Protein AF-A0A950RKM8-F1 (afdb_monomer_lite)

Secondary structure (DSSP, 8-state):
---GGGHHHHHHHHHHHHHHHHHHTTSS--SS--TTSHHHHHHHHHHHHHHHHHHHHHHHH----TT--S------HHHHHHHHHHHHHHHHHHHHHTT--HHHHHHHHHHHHHHHHHHHHTT-

Sequence (124 aa):
MADKADMLEKIFTLQRTFMDMLVEHDKFPEYPVDLTTKPGQRFFKETAFNMVEELMEASFTLKNRMHKLSEDSAVDWEHFREELADTFAYFVELMIIAGISANDIYNEYVRKNFIVRERVKNGY

pLDDT: mean 94.34, std 10.59, range [40.47, 98.69]

Structure (mmCIF, N/CA/C/O backbone):
data_AF-A0A950RKM8-F1
#
_entry.id   AF-A0A950RKM8-F1
#
loop_
_atom_site.group_PDB
_atom_site.id
_atom_site.type_symbol
_atom_site.label_atom_id
_atom_site.label_alt_id
_atom_site.label_comp_id
_atom_site.label_asym_id
_atom_site.label_entity_id
_atom_site.label_seq_id
_atom_site.pdbx_PDB_ins_code
_atom_site.Cartn_x
_atom_site.Cartn_y
_atom_site.Cartn_z
_atom_site.occupancy
_atom_site.B_iso_or_equiv
_atom_site.auth_seq_id
_atom_site.auth_comp_id
_atom_site.auth_asym_id
_atom_site.auth_atom_id
_atom_site.pdbx_PDB_model_num
ATOM 1 N N . MET A 1 1 ? 3.615 -28.148 4.593 1.00 40.47 1 MET A N 1
ATOM 2 C CA . MET A 1 1 ? 3.105 -27.140 3.640 1.00 40.47 1 MET A CA 1
ATOM 3 C C . MET A 1 1 ? 2.507 -26.038 4.487 1.00 40.47 1 MET A C 1
ATOM 5 O O . MET A 1 1 ? 1.644 -26.360 5.290 1.00 40.47 1 MET A O 1
ATOM 9 N N . ALA A 1 2 ? 3.039 -24.816 4.430 1.00 43.00 2 ALA A N 1
ATOM 10 C CA . ALA A 1 2 ? 2.469 -23.706 5.190 1.00 43.00 2 ALA A CA 1
ATOM 11 C C . ALA A 1 2 ? 1.041 -23.450 4.690 1.00 43.00 2 ALA A C 1
ATOM 13 O O . AL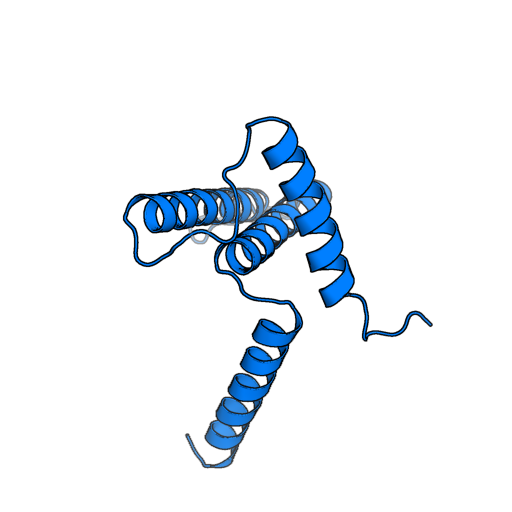A A 1 2 ? 0.817 -23.413 3.476 1.00 43.00 2 ALA A O 1
ATOM 14 N N . ASP A 1 3 ? 0.092 -23.357 5.616 1.00 49.75 3 ASP A N 1
ATOM 15 C CA . ASP A 1 3 ? -1.293 -23.033 5.307 1.00 49.75 3 ASP A CA 1
ATOM 16 C C . ASP A 1 3 ? -1.342 -21.646 4.648 1.00 49.75 3 ASP A C 1
ATOM 18 O O . ASP A 1 3 ? -0.798 -20.669 5.163 1.00 49.75 3 ASP A O 1
ATOM 22 N N . LYS A 1 4 ? -1.940 -21.562 3.457 1.00 52.00 4 LYS A N 1
ATOM 23 C CA . LYS A 1 4 ? -2.045 -20.309 2.694 1.00 52.00 4 LYS A CA 1
ATOM 24 C C . LYS A 1 4 ? -2.970 -19.300 3.379 1.00 52.00 4 LYS A C 1
ATOM 26 O O . LYS A 1 4 ? -2.918 -18.125 3.024 1.00 52.00 4 LYS A O 1
ATOM 31 N N . ALA A 1 5 ? -3.767 -19.748 4.352 1.00 54.66 5 ALA A N 1
ATOM 32 C CA . ALA A 1 5 ? -4.629 -18.908 5.173 1.00 54.66 5 ALA A CA 1
ATOM 33 C C . ALA A 1 5 ? -3.875 -17.865 6.030 1.00 54.66 5 ALA A C 1
ATOM 35 O O . ALA A 1 5 ? -4.525 -17.005 6.608 1.00 54.66 5 ALA A O 1
ATOM 36 N N . ASP A 1 6 ? -2.537 -17.876 6.073 1.00 77.12 6 ASP A N 1
ATOM 37 C CA . ASP A 1 6 ? -1.767 -17.025 6.995 1.00 77.12 6 ASP A CA 1
ATOM 38 C C . ASP A 1 6 ? -0.835 -15.998 6.316 1.00 77.12 6 ASP A C 1
ATOM 40 O O . ASP A 1 6 ? -0.320 -15.105 6.970 1.00 77.12 6 ASP A O 1
ATOM 44 N N . MET A 1 7 ? -0.588 -16.038 4.999 1.00 91.56 7 MET A N 1
ATOM 45 C CA . MET A 1 7 ? 0.412 -15.113 4.418 1.00 91.56 7 MET A CA 1
ATOM 46 C C . MET A 1 7 ? -0.027 -13.643 4.457 1.00 91.56 7 MET A C 1
ATOM 48 O O . MET A 1 7 ? 0.768 -12.785 4.832 1.00 91.56 7 MET A O 1
ATOM 52 N N . LEU A 1 8 ? -1.280 -13.348 4.091 1.00 93.94 8 LEU A N 1
ATOM 53 C CA . LEU A 1 8 ? -1.801 -11.977 4.112 1.00 93.94 8 LEU A CA 1
ATOM 54 C C . LEU A 1 8 ? -1.934 -11.454 5.546 1.00 93.94 8 LEU A C 1
ATOM 56 O O . LEU A 1 8 ? -1.527 -10.332 5.828 1.00 93.94 8 LEU A O 1
ATOM 60 N N . GLU A 1 9 ? -2.450 -12.279 6.457 1.00 94.88 9 GLU A N 1
ATOM 61 C CA . GLU A 1 9 ? -2.573 -11.911 7.870 1.00 94.88 9 GLU A CA 1
ATOM 62 C C . GLU A 1 9 ? -1.196 -11.669 8.498 1.00 94.88 9 GLU A C 1
ATOM 64 O O . GLU A 1 9 ? -0.984 -10.671 9.188 1.00 94.88 9 GLU A O 1
ATOM 69 N N . LYS A 1 10 ? -0.215 -12.521 8.180 1.00 95.75 10 LYS A N 1
ATOM 70 C CA . LYS A 1 10 ? 1.170 -12.344 8.609 1.00 95.75 10 LYS A CA 1
ATOM 71 C C . LYS A 1 10 ? 1.793 -11.063 8.063 1.00 95.75 10 LYS A C 1
ATOM 73 O O . LYS A 1 10 ? 2.491 -10.389 8.811 1.00 95.75 10 LYS A O 1
ATOM 78 N N . ILE A 1 11 ? 1.532 -10.697 6.806 1.00 97.00 11 ILE A N 1
ATOM 79 C CA . ILE A 1 11 ? 1.984 -9.418 6.230 1.00 97.00 11 ILE A CA 1
ATOM 80 C C . ILE A 1 11 ? 1.426 -8.242 7.039 1.00 97.00 11 ILE A C 1
ATOM 82 O O . ILE A 1 11 ? 2.187 -7.388 7.483 1.00 97.00 11 ILE A O 1
ATOM 86 N N . PHE A 1 12 ? 0.115 -8.225 7.289 1.00 97.38 12 PHE A N 1
ATOM 87 C CA . PHE A 1 12 ? -0.516 -7.172 8.088 1.00 97.38 12 PHE A CA 1
ATOM 88 C C . PHE A 1 12 ? 0.016 -7.139 9.525 1.00 97.38 12 PHE A C 1
ATOM 90 O O . PHE A 1 12 ? 0.203 -6.063 10.085 1.00 97.38 12 PHE A O 1
ATOM 97 N N . THR A 1 13 ? 0.274 -8.305 10.118 1.00 97.25 13 THR A N 1
ATOM 98 C CA . THR A 1 13 ? 0.849 -8.420 11.464 1.00 97.25 13 THR A CA 1
ATOM 99 C C . THR A 1 13 ? 2.255 -7.828 11.518 1.00 97.25 13 THR A C 1
ATOM 101 O O . THR A 1 13 ? 2.535 -7.017 12.397 1.00 97.25 13 THR A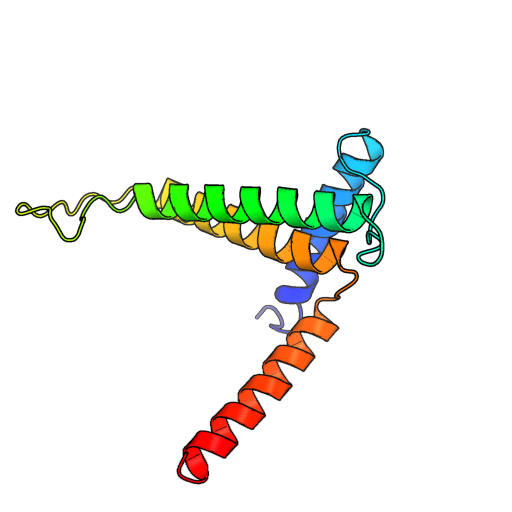 O 1
ATOM 104 N N . LEU A 1 14 ? 3.122 -8.181 10.563 1.00 97.81 14 LEU A N 1
ATOM 105 C CA . LEU A 1 14 ? 4.484 -7.649 10.476 1.00 97.81 14 LEU A CA 1
ATOM 106 C C . LEU A 1 14 ? 4.480 -6.129 10.275 1.00 97.81 14 LEU A C 1
ATOM 108 O O . LEU A 1 14 ? 5.204 -5.431 10.982 1.00 97.81 14 LEU A O 1
ATOM 112 N N . GLN A 1 15 ? 3.627 -5.619 9.380 1.00 98.38 15 GLN A N 1
ATOM 113 C CA . GLN A 1 15 ? 3.522 -4.179 9.138 1.00 98.38 15 GLN A CA 1
ATOM 114 C C . GLN A 1 15 ? 3.020 -3.433 10.380 1.00 98.38 15 GLN A C 1
ATOM 116 O O . GLN A 1 15 ? 3.610 -2.426 10.752 1.00 98.38 15 GLN A O 1
ATOM 121 N N . ARG A 1 16 ? 1.991 -3.946 11.074 1.00 98.00 16 ARG A N 1
ATOM 122 C CA . ARG A 1 16 ? 1.520 -3.359 12.342 1.00 98.00 16 ARG A CA 1
ATOM 123 C C . ARG A 1 16 ? 2.620 -3.319 13.393 1.00 98.00 16 ARG A C 1
ATOM 125 O O . ARG A 1 16 ? 2.855 -2.271 13.968 1.00 98.00 16 ARG A O 1
ATOM 132 N N . THR A 1 17 ? 3.340 -4.425 13.585 1.00 98.31 17 THR A N 1
ATOM 133 C CA . THR A 1 17 ? 4.457 -4.479 14.542 1.00 98.31 17 THR A CA 1
ATOM 134 C C . THR A 1 17 ? 5.523 -3.425 14.236 1.00 98.31 17 THR A C 1
ATOM 136 O O . THR A 1 17 ? 6.037 -2.794 15.153 1.00 98.31 17 THR A O 1
ATOM 139 N N . PHE A 1 18 ? 5.840 -3.198 12.960 1.00 98.19 18 PHE A N 1
ATOM 140 C CA . PHE A 1 18 ? 6.756 -2.130 12.561 1.00 98.19 18 PHE A CA 1
ATOM 141 C C . PHE A 1 18 ? 6.176 -0.731 12.825 1.00 98.19 18 PHE A C 1
ATOM 143 O O . PHE A 1 18 ? 6.850 0.107 13.421 1.00 98.19 18 PHE A O 1
ATOM 150 N N . MET A 1 19 ? 4.922 -0.482 12.442 1.00 98.25 19 MET A N 1
ATOM 151 C CA . MET A 1 19 ? 4.246 0.799 12.677 1.00 98.25 19 MET A CA 1
ATOM 152 C C . MET A 1 19 ? 4.122 1.117 14.173 1.00 98.25 19 MET A C 1
ATOM 154 O O . MET A 1 19 ? 4.351 2.257 14.566 1.00 98.25 19 MET A O 1
ATOM 158 N N . ASP A 1 20 ? 3.829 0.121 15.012 1.00 98.44 20 ASP A N 1
ATOM 159 C CA . ASP A 1 20 ? 3.773 0.253 16.472 1.00 98.44 20 ASP A CA 1
ATOM 160 C C . ASP A 1 20 ? 5.112 0.749 17.031 1.00 98.44 20 ASP A C 1
ATOM 162 O O . ASP A 1 20 ? 5.134 1.703 17.806 1.00 98.44 20 ASP A O 1
ATOM 166 N N . MET A 1 21 ? 6.241 0.197 16.562 1.00 98.31 21 MET A N 1
ATOM 167 C CA . MET A 1 21 ? 7.572 0.695 16.941 1.00 98.31 21 MET A CA 1
ATOM 168 C C . MET A 1 21 ? 7.771 2.159 16.531 1.00 98.31 21 MET A C 1
ATOM 170 O O . MET A 1 21 ? 8.358 2.941 17.278 1.00 98.31 21 MET A O 1
ATOM 174 N N . LEU A 1 22 ? 7.293 2.564 15.350 1.00 97.69 22 LEU A N 1
ATOM 175 C CA . LEU A 1 22 ? 7.409 3.956 14.913 1.00 97.69 22 LEU A CA 1
ATOM 176 C C . LEU A 1 22 ? 6.549 4.903 15.764 1.00 97.69 22 LEU A C 1
ATOM 178 O O . LEU A 1 22 ? 6.994 6.016 16.053 1.00 97.69 22 LEU A O 1
ATOM 182 N N . VAL A 1 23 ? 5.358 4.470 16.189 1.00 97.62 23 VAL A N 1
ATOM 183 C CA . VAL A 1 23 ? 4.501 5.222 17.123 1.00 97.62 23 VAL A CA 1
ATOM 184 C C . VAL A 1 23 ? 5.184 5.357 18.485 1.00 97.62 23 VAL A C 1
ATOM 186 O O . VAL A 1 23 ? 5.288 6.466 19.006 1.00 97.62 23 VAL A O 1
ATOM 189 N N . GLU A 1 24 ? 5.730 4.266 19.034 1.00 97.88 24 GLU A N 1
ATOM 190 C CA . GLU A 1 24 ? 6.475 4.268 20.306 1.00 97.88 24 GLU A CA 1
ATOM 191 C C . GLU A 1 24 ? 7.674 5.233 20.296 1.00 97.88 24 GLU A C 1
ATOM 193 O O . GLU A 1 24 ? 8.047 5.790 21.331 1.00 97.88 24 GLU A O 1
ATOM 198 N N . HIS A 1 25 ? 8.262 5.462 19.120 1.00 97.12 25 HIS A N 1
ATOM 199 C CA . HIS A 1 25 ? 9.390 6.367 18.914 1.00 97.12 25 HIS A CA 1
ATOM 200 C C . HIS A 1 25 ? 9.008 7.776 18.412 1.00 97.12 25 HIS A C 1
ATOM 202 O O . HIS A 1 25 ? 9.903 8.525 18.006 1.00 97.12 25 HIS A O 1
ATOM 208 N N . ASP A 1 26 ? 7.723 8.156 18.444 1.00 94.56 26 ASP A N 1
ATOM 209 C CA . ASP A 1 26 ? 7.213 9.468 17.992 1.00 94.56 26 ASP A CA 1
ATOM 210 C C . ASP A 1 26 ? 7.611 9.795 16.533 1.00 94.56 26 ASP A C 1
ATOM 212 O O . ASP A 1 26 ? 7.929 10.927 16.161 1.00 94.56 26 ASP A O 1
ATOM 216 N N . LYS A 1 27 ? 7.673 8.756 15.687 1.00 94.75 27 LYS A N 1
ATOM 217 C CA . LYS A 1 27 ? 7.950 8.844 14.240 1.00 94.75 27 LYS A CA 1
ATOM 218 C C . LYS A 1 27 ? 6.708 8.649 13.382 1.00 94.75 27 LYS A C 1
ATOM 220 O O . LYS A 1 27 ? 6.770 8.876 12.177 1.00 94.75 27 LYS A O 1
ATOM 225 N N . PHE A 1 28 ? 5.603 8.241 13.992 1.00 95.12 28 PHE A N 1
ATOM 226 C CA . PHE A 1 28 ? 4.356 7.920 13.315 1.00 95.12 28 PHE A CA 1
ATOM 227 C C . PHE A 1 28 ? 3.176 8.332 14.204 1.00 95.12 28 PHE A C 1
ATOM 229 O O . PHE A 1 28 ? 3.264 8.173 15.422 1.00 95.12 28 PHE A O 1
ATOM 236 N N . PRO A 1 29 ? 2.089 8.892 13.645 1.00 95.19 29 PRO A N 1
ATOM 237 C CA . PRO A 1 29 ? 0.907 9.227 14.430 1.00 95.19 29 PRO A CA 1
ATOM 238 C C . PRO A 1 29 ? 0.189 7.964 14.917 1.00 95.19 29 PRO A C 1
ATOM 240 O O . PRO A 1 29 ? 0.306 6.898 14.316 1.00 95.19 29 PRO A O 1
ATOM 243 N N . GLU A 1 30 ? -0.635 8.097 15.957 1.00 96.44 30 GLU A N 1
ATOM 244 C CA . GLU A 1 30 ? -1.584 7.038 16.308 1.00 96.44 30 GLU A CA 1
ATOM 245 C C . GLU A 1 30 ? -2.492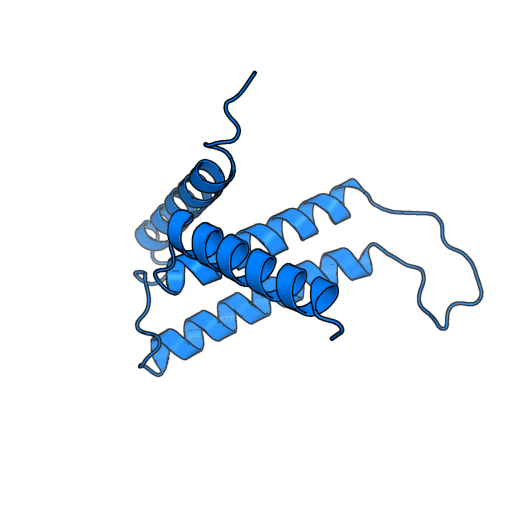 6.707 15.113 1.00 96.44 30 GLU A C 1
ATOM 247 O O . GLU A 1 30 ? -2.915 7.589 14.356 1.00 96.44 30 GLU A O 1
ATOM 252 N N . TYR A 1 31 ? -2.790 5.419 14.950 1.00 97.44 31 TYR A N 1
ATOM 253 C CA . TYR A 1 31 ? -3.578 4.900 13.842 1.00 97.44 31 TYR A CA 1
ATOM 254 C C . TYR A 1 31 ? -4.614 3.871 14.342 1.00 97.44 31 TYR A C 1
ATOM 256 O O . TYR A 1 31 ? -4.418 3.263 15.396 1.00 97.44 31 TYR A O 1
ATOM 264 N N . PRO A 1 32 ? -5.724 3.644 13.614 1.00 98.06 32 PRO A N 1
ATOM 265 C CA . PRO A 1 32 ? -6.089 4.251 12.332 1.00 98.06 32 PRO A CA 1
ATOM 266 C C . PRO A 1 32 ? -6.371 5.754 12.442 1.00 98.06 32 PRO A C 1
ATOM 268 O O . PRO A 1 32 ? -6.820 6.245 13.476 1.00 98.06 32 PRO A O 1
ATOM 271 N N . VAL A 1 33 ? -6.105 6.492 11.365 1.00 97.69 33 VAL A N 1
ATOM 272 C CA . VAL A 1 33 ? -6.357 7.935 11.310 1.00 97.69 33 VAL A CA 1
ATOM 273 C C . VAL A 1 33 ? -7.805 8.225 10.918 1.00 97.69 33 VAL A C 1
ATOM 275 O O . VAL A 1 33 ? -8.424 7.493 10.145 1.00 97.69 33 VAL A O 1
ATOM 278 N N . ASP A 1 34 ? -8.350 9.346 11.389 1.00 97.88 34 ASP A N 1
ATOM 279 C CA . ASP A 1 34 ? -9.683 9.787 10.980 1.00 97.88 34 ASP A CA 1
ATOM 280 C C . ASP A 1 34 ? -9.644 10.446 9.589 1.00 97.88 34 ASP A C 1
ATOM 282 O O . ASP A 1 34 ? -9.315 11.630 9.440 1.00 97.88 34 ASP A O 1
ATOM 286 N N . LEU A 1 35 ? -10.024 9.685 8.558 1.00 97.69 35 LEU A N 1
ATOM 287 C CA . LEU A 1 35 ? -10.100 10.147 7.166 1.00 97.69 35 LEU A CA 1
ATOM 288 C C . LEU A 1 35 ? -11.187 11.211 6.911 1.00 97.69 35 LEU A C 1
ATOM 290 O O . LEU A 1 35 ? -11.213 11.821 5.837 1.00 97.69 35 LEU A O 1
ATOM 294 N N . THR A 1 36 ? -12.069 11.490 7.875 1.00 97.94 36 THR A N 1
ATOM 295 C CA . THR A 1 36 ? -13.023 12.612 7.791 1.00 97.94 36 THR A CA 1
ATOM 296 C C . THR A 1 36 ? -12.385 13.951 8.169 1.00 97.94 36 THR A C 1
ATOM 298 O O . THR A 1 36 ? -12.950 15.013 7.898 1.00 97.94 36 THR A O 1
ATOM 301 N N . THR A 1 37 ? -11.171 13.925 8.725 1.00 98.31 37 THR A N 1
ATOM 302 C CA . THR A 1 37 ? -10.447 15.115 9.173 1.00 98.31 37 THR A CA 1
ATOM 303 C C . THR A 1 37 ? -9.330 15.512 8.212 1.00 98.31 37 THR A C 1
ATOM 305 O O . THR A 1 37 ? -8.736 14.692 7.510 1.00 98.31 37 THR A O 1
ATOM 308 N N . LYS A 1 38 ? -8.982 16.805 8.213 1.00 98.19 38 LYS A N 1
ATOM 309 C CA . LYS A 1 38 ? -7.852 17.321 7.427 1.00 98.19 38 LYS A CA 1
ATOM 310 C C . LYS A 1 38 ? -6.510 16.654 7.796 1.00 98.19 38 LYS A C 1
ATOM 312 O O . LYS A 1 38 ? -5.785 16.321 6.860 1.00 98.19 38 LYS A O 1
ATOM 317 N N . PRO A 1 39 ? -6.151 16.451 9.083 1.00 98.06 39 PRO A N 1
ATOM 318 C CA . PRO A 1 39 ? -4.912 15.759 9.444 1.00 98.06 39 PRO A CA 1
ATOM 319 C C . PRO A 1 39 ? -4.857 14.313 8.941 1.00 98.06 39 PRO A C 1
ATOM 321 O O . PRO A 1 39 ? -3.872 13.954 8.303 1.00 98.06 39 PRO A O 1
ATOM 324 N N . GLY A 1 40 ? -5.920 13.519 9.126 1.00 97.88 40 GLY A N 1
ATOM 325 C CA . GLY A 1 40 ? -5.941 12.127 8.659 1.00 97.88 40 GLY A CA 1
ATOM 326 C C . GLY A 1 40 ? -5.838 12.015 7.138 1.00 97.88 40 GLY A C 1
ATOM 327 O O . GLY A 1 40 ? -5.048 11.227 6.624 1.00 97.88 40 GLY A O 1
ATOM 328 N N . GLN A 1 41 ? -6.545 12.877 6.398 1.00 98.38 41 GLN A N 1
ATOM 329 C CA . GLN A 1 41 ? -6.418 12.935 4.935 1.00 98.38 41 GLN A CA 1
ATOM 330 C C . GLN A 1 41 ? -5.027 13.360 4.472 1.00 98.38 41 GLN A C 1
ATOM 332 O O . GLN A 1 41 ? -4.560 12.889 3.437 1.00 98.38 41 GLN A O 1
ATOM 337 N N . ARG A 1 42 ? -4.388 14.295 5.181 1.00 98.31 42 ARG A N 1
ATOM 338 C CA . ARG A 1 42 ? -3.033 14.737 4.852 1.00 98.31 42 ARG A CA 1
ATOM 339 C C . ARG A 1 42 ? -2.047 13.590 5.032 1.00 98.31 42 ARG A C 1
ATOM 341 O O . ARG A 1 42 ? -1.312 13.309 4.096 1.00 98.31 42 ARG A O 1
ATOM 348 N N . PHE A 1 43 ? -2.104 12.917 6.177 1.00 98.25 43 PHE A N 1
ATOM 349 C CA . PHE A 1 43 ? -1.229 11.793 6.478 1.00 98.25 43 PHE A CA 1
ATOM 350 C C . PHE A 1 43 ? -1.395 10.655 5.467 1.00 98.25 43 PHE A C 1
ATOM 352 O O . PHE A 1 43 ? -0.427 10.240 4.845 1.00 98.25 43 PHE A O 1
ATOM 359 N N . PHE A 1 44 ? -2.640 10.252 5.186 1.00 98.56 44 PHE A N 1
ATOM 360 C CA . PHE A 1 44 ? -2.925 9.237 4.169 1.00 98.56 44 PHE A CA 1
ATOM 361 C C . PHE A 1 44 ? -2.348 9.605 2.794 1.00 98.56 44 PHE A C 1
ATOM 363 O O . PHE A 1 44 ? -1.795 8.757 2.098 1.00 98.56 44 PHE A O 1
ATOM 370 N N . LYS A 1 45 ? -2.472 10.874 2.383 1.00 98.38 45 LYS A N 1
ATOM 371 C CA . LYS A 1 45 ? -1.922 11.344 1.104 1.00 98.38 45 LYS A CA 1
ATOM 372 C C . LYS A 1 45 ? -0.399 11.333 1.094 1.00 98.38 45 LYS A C 1
ATOM 374 O O . LYS A 1 45 ? 0.162 10.945 0.081 1.00 98.38 45 LYS A O 1
ATOM 379 N N . GLU A 1 46 ? 0.247 11.761 2.176 1.00 98.25 46 GLU A N 1
ATOM 380 C CA . GLU A 1 46 ? 1.709 11.732 2.311 1.00 98.25 46 GLU A CA 1
ATOM 381 C C . GLU A 1 46 ? 2.227 10.285 2.222 1.00 98.25 46 GLU A C 1
ATOM 383 O O . GLU A 1 46 ? 3.052 10.005 1.358 1.00 98.25 46 GLU A O 1
ATOM 388 N N . THR A 1 47 ? 1.645 9.336 2.965 1.00 98.31 47 THR A N 1
ATOM 389 C CA . THR A 1 47 ? 1.971 7.901 2.834 1.00 98.31 47 THR A CA 1
ATOM 390 C C . THR A 1 47 ? 1.744 7.378 1.409 1.00 98.31 47 THR A C 1
ATOM 392 O O . THR A 1 47 ? 2.547 6.609 0.885 1.00 98.31 47 THR A O 1
ATOM 395 N N . ALA A 1 48 ? 0.669 7.808 0.738 1.00 98.62 48 ALA A N 1
ATOM 396 C CA . ALA A 1 48 ? 0.395 7.396 -0.638 1.00 98.62 48 ALA A CA 1
ATOM 397 C C . ALA A 1 48 ? 1.405 7.964 -1.645 1.00 98.62 48 ALA A C 1
ATOM 399 O O . ALA A 1 48 ? 1.666 7.319 -2.658 1.00 98.62 48 ALA A O 1
ATOM 400 N N . PHE A 1 49 ? 1.966 9.149 -1.390 1.00 98.62 49 PHE A N 1
ATOM 401 C CA . PHE A 1 49 ? 3.060 9.683 -2.198 1.00 98.62 49 PHE A CA 1
ATOM 402 C C . PHE A 1 49 ? 4.333 8.862 -2.013 1.00 98.62 49 PHE A C 1
ATOM 404 O O . PHE A 1 49 ? 4.906 8.476 -3.025 1.00 98.62 49 PHE A O 1
ATOM 411 N N . ASN A 1 50 ? 4.693 8.501 -0.778 1.00 98.25 50 ASN A N 1
ATOM 412 C CA . ASN A 1 50 ? 5.854 7.642 -0.514 1.00 98.25 50 ASN A CA 1
ATOM 413 C C . ASN A 1 50 ? 5.730 6.298 -1.256 1.00 98.25 50 ASN A C 1
ATOM 415 O O . ASN A 1 50 ? 6.642 5.892 -1.959 1.00 98.25 50 ASN A O 1
ATOM 419 N N . MET A 1 51 ? 4.547 5.666 -1.235 1.00 98.69 51 MET A N 1
ATOM 420 C CA . MET A 1 51 ? 4.278 4.452 -2.026 1.00 98.69 51 MET A CA 1
ATOM 421 C C . MET A 1 51 ? 4.562 4.636 -3.528 1.00 98.69 51 MET A C 1
ATOM 423 O O . MET A 1 51 ? 5.038 3.724 -4.201 1.00 98.69 51 MET A O 1
ATOM 427 N N . VAL A 1 52 ? 4.191 5.795 -4.082 1.00 98.62 52 VAL A N 1
ATOM 428 C CA . VAL A 1 52 ? 4.420 6.105 -5.498 1.00 98.62 52 VAL A CA 1
ATOM 429 C C . VAL A 1 52 ? 5.900 6.359 -5.764 1.00 98.62 52 VAL A C 1
ATOM 431 O O . VAL A 1 52 ? 6.360 5.990 -6.840 1.00 98.62 52 VAL A O 1
ATOM 434 N N . GLU A 1 53 ? 6.629 6.963 -4.827 1.00 98.56 53 GLU A N 1
ATOM 435 C CA . GLU A 1 53 ? 8.078 7.147 -4.931 1.00 98.56 53 GLU A CA 1
ATOM 436 C C . GLU A 1 53 ? 8.781 5.790 -5.065 1.00 98.56 53 GLU A C 1
ATOM 438 O O . GLU A 1 53 ? 9.405 5.577 -6.104 1.00 98.56 53 GLU A O 1
ATOM 443 N N . GLU A 1 54 ? 8.529 4.825 -4.172 1.00 98.62 54 GLU A N 1
ATOM 444 C CA . GLU A 1 54 ? 9.147 3.482 -4.260 1.00 98.62 54 GLU A CA 1
ATOM 445 C C . GLU A 1 54 ? 8.774 2.748 -5.559 1.00 98.62 54 GLU A C 1
ATOM 447 O O . GLU A 1 54 ? 9.600 2.127 -6.234 1.00 98.62 54 GLU A O 1
ATOM 452 N N . LEU A 1 55 ? 7.522 2.881 -6.012 1.00 98.56 55 LEU A N 1
ATOM 453 C CA . LEU A 1 55 ? 7.107 2.290 -7.288 1.00 98.56 55 LEU A CA 1
ATOM 454 C C . LEU A 1 55 ? 7.852 2.917 -8.479 1.00 98.56 55 LEU A C 1
ATOM 456 O O . LEU A 1 55 ? 8.118 2.254 -9.492 1.00 98.56 55 LEU A O 1
ATOM 460 N N . MET A 1 56 ? 8.170 4.208 -8.386 1.00 98.12 56 MET A N 1
ATOM 461 C CA . MET A 1 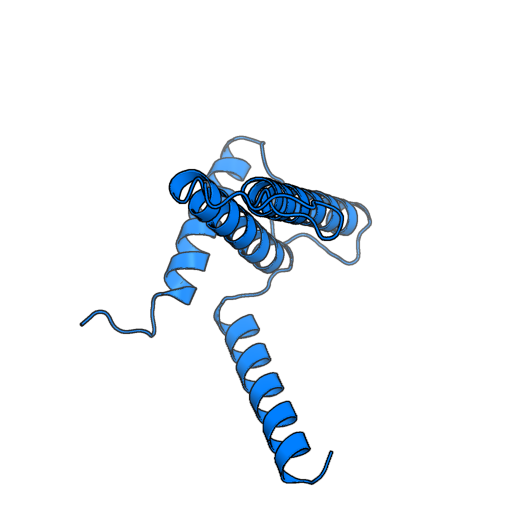56 ? 8.967 4.904 -9.387 1.00 98.12 56 MET A CA 1
ATOM 462 C C . MET A 1 56 ? 10.440 4.492 -9.315 1.00 98.12 56 MET A C 1
ATOM 464 O O . MET A 1 56 ? 11.037 4.318 -10.380 1.00 98.12 56 MET A O 1
ATOM 468 N N . GLU A 1 57 ? 10.998 4.254 -8.127 1.00 97.69 57 GLU A N 1
ATOM 469 C CA . GLU A 1 57 ? 12.346 3.694 -7.952 1.00 97.69 57 GLU A CA 1
ATOM 470 C C . GLU A 1 57 ? 12.454 2.313 -8.614 1.00 97.69 57 GLU A C 1
ATOM 472 O O . GLU A 1 57 ? 13.296 2.113 -9.501 1.00 97.69 57 GLU A O 1
ATOM 477 N N . ALA A 1 58 ? 11.488 1.420 -8.356 1.00 97.88 58 ALA A N 1
ATOM 478 C CA . ALA A 1 58 ? 11.381 0.130 -9.039 1.00 97.88 58 ALA A CA 1
ATOM 479 C C . ALA A 1 58 ? 11.360 0.300 -10.572 1.00 97.88 58 ALA A C 1
ATOM 481 O O . ALA A 1 58 ? 12.086 -0.373 -11.309 1.00 97.88 58 ALA A O 1
ATOM 482 N N . SER A 1 59 ? 10.562 1.243 -11.083 1.00 96.50 59 SER A N 1
ATOM 483 C CA . SER A 1 59 ? 10.476 1.558 -12.518 1.00 96.50 59 SER A CA 1
ATOM 484 C C . SER A 1 59 ? 11.791 2.090 -13.100 1.00 96.50 59 SER A C 1
ATOM 486 O O . SER A 1 59 ? 12.087 1.870 -14.279 1.00 96.50 59 SER A O 1
ATOM 488 N N . PHE A 1 60 ? 12.599 2.795 -12.311 1.00 94.56 60 PHE A N 1
ATOM 489 C CA . PHE A 1 60 ? 13.881 3.343 -12.753 1.00 94.56 60 PHE A CA 1
ATOM 490 C C . PHE A 1 60 ? 14.982 2.291 -12.868 1.00 94.56 60 PHE A C 1
ATOM 492 O O . PHE A 1 60 ? 15.884 2.460 -13.695 1.00 94.56 60 PHE A O 1
ATOM 499 N N . THR A 1 61 ? 14.859 1.162 -12.166 1.00 95.50 61 THR A N 1
ATOM 500 C CA . THR A 1 61 ? 15.724 -0.008 -12.401 1.00 95.50 61 THR A CA 1
ATOM 501 C C . THR A 1 61 ? 15.566 -0.576 -13.823 1.00 95.50 61 THR A C 1
ATOM 503 O O . THR A 1 61 ? 16.498 -1.168 -14.373 1.00 95.50 61 THR A O 1
ATOM 506 N N . LEU A 1 62 ? 14.412 -0.336 -14.465 1.00 95.12 62 LEU A N 1
ATOM 507 C CA . LEU A 1 62 ? 14.089 -0.775 -15.822 1.00 95.12 62 LEU A CA 1
ATOM 508 C C . LEU A 1 62 ? 14.447 0.315 -16.848 1.00 95.12 62 LEU A C 1
ATOM 510 O O . LEU A 1 62 ? 13.686 1.240 -17.143 1.00 95.12 62 LEU A O 1
ATOM 514 N N . LYS A 1 63 ? 15.636 0.190 -17.444 1.00 92.94 63 LYS A N 1
ATOM 515 C CA . LYS A 1 63 ? 16.275 1.254 -18.245 1.00 92.94 63 LYS A CA 1
ATOM 516 C C . LYS A 1 63 ? 15.738 1.438 -19.667 1.00 92.94 63 LYS A C 1
ATOM 518 O O . LYS A 1 63 ? 16.124 2.399 -20.344 1.00 92.94 63 LYS A O 1
ATOM 523 N N . ASN A 1 64 ? 14.893 0.535 -20.160 1.00 94.31 64 ASN A N 1
ATOM 524 C CA . ASN A 1 64 ? 14.328 0.633 -21.508 1.00 94.31 64 ASN A CA 1
ATOM 525 C C . ASN A 1 64 ? 13.085 1.524 -21.502 1.00 94.31 64 ASN A C 1
ATOM 527 O O . ASN A 1 64 ? 12.026 1.150 -21.004 1.00 94.31 64 ASN A O 1
ATOM 531 N N . ARG A 1 65 ? 13.220 2.724 -22.074 1.00 89.94 65 ARG A N 1
ATOM 532 C CA . ARG A 1 65 ? 12.121 3.679 -22.264 1.00 89.94 65 ARG A CA 1
ATOM 533 C C . ARG A 1 65 ? 11.588 3.598 -23.690 1.00 89.94 65 ARG A C 1
ATOM 535 O O . ARG A 1 65 ? 12.340 3.298 -24.607 1.00 89.94 65 ARG A O 1
ATOM 542 N N . MET A 1 66 ? 10.327 3.982 -23.892 1.00 92.81 66 MET A N 1
ATOM 543 C CA . MET A 1 66 ? 9.668 3.958 -25.210 1.00 92.81 66 MET A CA 1
ATOM 544 C C . MET A 1 66 ? 10.434 4.720 -26.310 1.00 92.81 66 MET A C 1
ATOM 546 O O . MET A 1 66 ? 10.357 4.357 -27.476 1.00 92.81 66 MET A O 1
ATOM 550 N N . HIS A 1 67 ? 11.175 5.772 -25.948 1.00 91.62 67 HIS A N 1
ATOM 551 C CA . HIS A 1 67 ? 11.963 6.584 -26.881 1.00 91.62 67 HIS A CA 1
ATOM 552 C C . HIS A 1 67 ? 13.422 6.113 -27.041 1.00 91.62 67 HIS A C 1
ATOM 554 O O . HIS A 1 67 ? 14.182 6.730 -27.787 1.00 91.62 67 HIS A O 1
ATOM 560 N N . LYS A 1 68 ? 13.851 5.070 -26.320 1.00 92.81 68 LYS A N 1
ATOM 561 C CA . LYS A 1 68 ? 15.221 4.553 -26.382 1.00 92.81 68 LYS A CA 1
ATOM 562 C C . LYS A 1 68 ? 15.347 3.627 -27.594 1.00 92.81 68 LYS A C 1
ATOM 564 O O . LYS A 1 68 ? 14.589 2.675 -27.727 1.00 92.81 68 LYS A O 1
ATOM 569 N N . LEU A 1 69 ? 16.298 3.925 -28.479 1.00 93.88 69 LEU A N 1
ATOM 570 C CA . LEU A 1 69 ? 16.532 3.146 -29.704 1.00 93.88 69 LEU A CA 1
ATOM 571 C C . LEU A 1 69 ? 17.439 1.929 -29.475 1.00 93.88 69 LEU A C 1
ATOM 573 O O . LEU A 1 69 ? 17.403 0.985 -30.258 1.00 93.88 69 LEU A O 1
ATOM 577 N N . SER A 1 70 ? 18.269 1.965 -28.430 1.00 95.44 70 SER A N 1
ATOM 578 C CA . SER A 1 70 ? 19.125 0.853 -28.027 1.00 95.44 70 SER A CA 1
ATOM 579 C C . SER A 1 70 ? 18.465 0.008 -26.942 1.00 95.44 70 SER A C 1
ATOM 581 O O . SER A 1 70 ? 17.807 0.530 -26.041 1.00 95.44 70 SER A O 1
ATOM 583 N N . GLU A 1 71 ? 18.687 -1.300 -27.013 1.00 95.00 71 GLU A N 1
ATOM 584 C CA . GLU A 1 71 ? 18.277 -2.239 -25.977 1.00 95.00 71 GLU A CA 1
ATOM 585 C C . GLU A 1 71 ? 19.285 -2.245 -24.822 1.00 95.00 71 GLU A C 1
ATOM 587 O O . GLU A 1 71 ? 20.499 -2.228 -25.030 1.00 95.00 71 GLU A O 1
ATOM 592 N N . ASP A 1 72 ? 18.768 -2.268 -23.597 1.00 93.81 72 ASP A N 1
ATOM 593 C CA . ASP A 1 72 ? 19.532 -2.465 -22.371 1.00 93.81 72 ASP A CA 1
ATOM 594 C C . ASP A 1 72 ? 18.916 -3.617 -21.579 1.00 93.81 72 ASP A C 1
ATOM 596 O O . ASP A 1 72 ? 17.824 -3.497 -21.025 1.00 93.81 72 ASP A O 1
ATOM 600 N N . SER A 1 73 ? 19.591 -4.761 -21.579 1.00 93.00 73 SER A N 1
ATOM 601 C CA . SER A 1 73 ? 19.123 -5.976 -20.914 1.00 93.00 73 SER A CA 1
ATOM 602 C C . SER A 1 73 ? 19.555 -6.062 -19.447 1.00 93.00 73 SER A C 1
ATOM 604 O O . SER A 1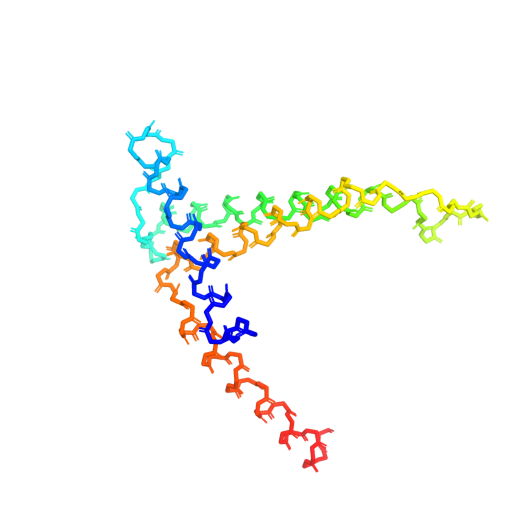 73 ? 19.241 -7.050 -18.783 1.00 93.00 73 SER A O 1
ATOM 606 N N . ALA A 1 74 ? 20.321 -5.088 -18.941 1.00 94.56 74 ALA A N 1
ATOM 607 C CA . ALA A 1 74 ? 20.790 -5.105 -17.565 1.00 94.56 74 ALA A CA 1
ATOM 608 C C . ALA A 1 74 ? 19.659 -4.682 -16.621 1.00 94.56 74 ALA A C 1
ATOM 610 O O . ALA A 1 74 ? 19.151 -3.563 -16.699 1.00 94.56 74 ALA A O 1
ATOM 611 N N . VAL A 1 75 ? 19.301 -5.577 -15.704 1.00 95.06 75 VAL A N 1
ATOM 612 C CA . VAL A 1 75 ? 18.327 -5.322 -14.642 1.00 95.06 75 VAL A CA 1
ATOM 613 C C . VAL A 1 75 ? 18.993 -5.622 -13.311 1.00 95.06 75 VAL A C 1
ATOM 615 O O . VAL A 1 75 ? 19.522 -6.719 -13.113 1.00 95.06 75 VAL A O 1
ATOM 618 N N . ASP A 1 76 ? 18.950 -4.648 -12.406 1.00 96.06 76 ASP A N 1
ATOM 619 C CA . ASP A 1 76 ? 19.267 -4.876 -11.002 1.00 96.06 76 ASP A CA 1
ATOM 620 C C . ASP A 1 76 ? 18.054 -5.519 -10.325 1.00 96.06 76 ASP A C 1
ATOM 622 O O . ASP A 1 76 ? 17.132 -4.857 -9.855 1.00 96.06 76 ASP A O 1
ATOM 626 N N . TRP A 1 77 ? 18.018 -6.848 -10.366 1.00 97.19 77 TRP A N 1
ATOM 627 C CA . TRP A 1 77 ? 16.899 -7.618 -9.839 1.00 97.19 77 TRP A CA 1
ATOM 628 C C . TRP A 1 77 ? 16.798 -7.594 -8.317 1.00 97.19 77 TRP A C 1
ATOM 630 O O . TRP A 1 77 ? 15.740 -7.940 -7.796 1.00 97.19 77 TRP A O 1
ATOM 640 N N . GLU A 1 78 ? 17.889 -7.303 -7.612 1.00 98.12 78 GLU A N 1
ATOM 641 C CA . GLU A 1 78 ? 17.873 -7.208 -6.155 1.00 98.12 78 GLU A CA 1
ATOM 642 C C . GLU A 1 78 ? 17.131 -5.944 -5.746 1.00 98.12 78 GLU A C 1
ATOM 644 O O . GLU A 1 78 ? 16.053 -6.056 -5.162 1.00 98.12 78 GLU A O 1
ATOM 649 N N . HIS A 1 79 ? 17.612 -4.794 -6.216 1.00 97.88 79 HIS A N 1
ATOM 650 C CA . HIS A 1 79 ? 16.992 -3.500 -5.959 1.00 97.88 79 HIS A CA 1
ATOM 651 C C . HIS A 1 79 ? 15.549 -3.451 -6.487 1.00 97.88 79 HIS A C 1
ATOM 653 O O . HIS A 1 79 ? 14.637 -3.092 -5.759 1.00 97.88 79 HIS A O 1
ATOM 659 N N . PHE A 1 80 ? 15.274 -3.957 -7.698 1.00 98.25 80 PHE A N 1
ATOM 660 C CA . PHE A 1 80 ? 13.899 -4.000 -8.222 1.00 98.25 80 PHE A CA 1
ATOM 661 C C . PHE A 1 80 ? 12.912 -4.749 -7.311 1.00 98.25 80 PHE A C 1
ATOM 663 O O . PHE A 1 80 ? 11.747 -4.370 -7.213 1.00 98.25 80 PHE A O 1
ATOM 670 N N . ARG A 1 81 ? 13.342 -5.848 -6.675 1.00 98.44 81 ARG A N 1
ATOM 671 C CA . ARG A 1 81 ? 12.470 -6.610 -5.769 1.00 98.44 81 ARG A CA 1
ATOM 672 C C . ARG A 1 81 ? 12.297 -5.923 -4.421 1.00 98.44 81 ARG A C 1
ATOM 674 O O . ARG A 1 81 ? 11.219 -6.066 -3.852 1.00 98.44 81 ARG A O 1
ATOM 681 N N . GLU A 1 82 ? 13.335 -5.254 -3.930 1.00 98.44 82 GLU A N 1
ATOM 682 C CA . GLU A 1 82 ? 13.298 -4.442 -2.710 1.00 98.44 82 GLU A CA 1
ATOM 683 C C . GLU A 1 82 ? 12.278 -3.311 -2.865 1.00 98.44 82 GLU A C 1
ATOM 685 O O . GLU A 1 82 ? 11.282 -3.307 -2.150 1.00 98.44 82 GLU A O 1
ATOM 690 N N . GLU A 1 83 ? 12.382 -2.518 -3.933 1.00 98.62 83 GLU A N 1
ATOM 691 C CA . GLU A 1 83 ? 11.457 -1.404 -4.183 1.00 98.62 83 GLU A CA 1
ATOM 692 C C . GLU A 1 83 ? 9.998 -1.850 -4.383 1.00 98.62 83 GLU A C 1
ATOM 694 O O . GLU A 1 83 ? 9.040 -1.183 -3.980 1.00 98.62 83 GLU A O 1
ATOM 699 N N . LEU A 1 84 ? 9.779 -3.027 -4.985 1.00 98.56 84 LEU A N 1
ATOM 700 C CA . LEU A 1 84 ? 8.439 -3.616 -5.060 1.00 98.56 84 LEU A CA 1
ATOM 701 C C . LEU A 1 84 ? 7.918 -4.071 -3.690 1.00 98.56 84 LEU A C 1
ATOM 703 O O . LEU A 1 84 ? 6.707 -4.013 -3.456 1.00 98.56 84 LEU A O 1
ATOM 707 N N . ALA A 1 85 ? 8.797 -4.559 -2.813 1.00 98.31 85 ALA A N 1
ATOM 708 C CA . ALA A 1 85 ? 8.430 -4.924 -1.452 1.00 98.31 85 ALA A CA 1
ATOM 709 C C . ALA A 1 85 ? 8.094 -3.675 -0.626 1.00 98.31 85 ALA A C 1
ATOM 711 O O . ALA A 1 85 ? 7.077 -3.697 0.066 1.00 98.31 85 ALA A O 1
ATOM 712 N N . ASP A 1 86 ? 8.844 -2.585 -0.783 1.00 98.50 86 ASP A N 1
ATOM 713 C CA . ASP A 1 86 ? 8.599 -1.310 -0.098 1.00 98.50 86 ASP A CA 1
ATOM 714 C C . ASP A 1 86 ? 7.318 -0.635 -0.596 1.00 98.50 86 ASP A C 1
ATOM 716 O O . ASP A 1 86 ? 6.450 -0.260 0.199 1.00 98.50 86 ASP A O 1
ATOM 720 N N . THR A 1 87 ? 7.088 -0.638 -1.915 1.00 98.69 87 THR A N 1
ATOM 721 C CA . THR A 1 87 ? 5.795 -0.245 -2.503 1.00 98.69 87 THR A CA 1
ATOM 722 C C . THR A 1 87 ? 4.641 -1.029 -1.868 1.00 98.69 87 THR A C 1
ATOM 724 O O . THR A 1 87 ? 3.592 -0.474 -1.525 1.00 98.69 87 THR A O 1
ATOM 727 N N . PHE A 1 88 ? 4.804 -2.346 -1.720 1.00 98.50 88 PHE A N 1
ATOM 728 C CA . PHE A 1 88 ? 3.771 -3.197 -1.144 1.00 98.50 88 PHE A CA 1
ATOM 729 C C . PHE A 1 88 ? 3.588 -2.955 0.361 1.00 98.50 88 PHE A C 1
ATOM 731 O O . PHE A 1 88 ? 2.446 -2.935 0.826 1.00 98.50 88 PHE A O 1
ATOM 738 N N . ALA A 1 89 ? 4.667 -2.716 1.108 1.00 98.50 89 ALA A N 1
ATOM 739 C CA . ALA A 1 89 ? 4.621 -2.360 2.522 1.00 98.50 89 ALA A CA 1
ATOM 740 C C . ALA A 1 89 ? 3.827 -1.064 2.736 1.00 98.50 89 ALA A C 1
ATOM 742 O O . ALA A 1 89 ? 2.896 -1.051 3.544 1.00 98.50 89 ALA A O 1
ATOM 743 N N . TYR A 1 90 ? 4.082 -0.025 1.933 1.00 98.62 90 TYR A N 1
ATOM 744 C CA . TYR A 1 90 ? 3.292 1.206 1.977 1.00 98.62 90 TYR A CA 1
ATOM 745 C C . TYR A 1 90 ? 1.828 0.992 1.589 1.00 98.62 90 TYR A C 1
ATOM 747 O O . TYR A 1 90 ? 0.936 1.589 2.190 1.00 98.62 90 TYR A O 1
ATOM 755 N N . PHE A 1 91 ? 1.529 0.113 0.629 1.00 98.56 91 PHE A N 1
ATOM 756 C CA . PHE A 1 91 ? 0.136 -0.207 0.312 1.00 98.56 91 PHE A CA 1
ATOM 757 C C . PHE A 1 91 ? -0.587 -0.878 1.494 1.00 98.56 91 PHE A C 1
ATOM 759 O O . PHE A 1 91 ? -1.750 -0.575 1.767 1.00 98.56 91 PHE A O 1
ATOM 766 N N . VAL A 1 92 ? 0.100 -1.758 2.229 1.00 98.62 92 VAL A N 1
ATOM 767 C CA . VAL A 1 92 ? -0.418 -2.367 3.465 1.00 98.62 92 VAL A CA 1
ATOM 768 C C . VAL A 1 92 ? -0.570 -1.330 4.574 1.00 98.62 92 VAL A C 1
ATOM 770 O O . VAL A 1 92 ? -1.604 -1.314 5.243 1.00 98.62 92 VAL A O 1
ATOM 773 N N . GLU A 1 93 ? 0.391 -0.421 4.723 1.00 98.62 93 GLU A N 1
ATOM 774 C CA . GLU A 1 93 ? 0.302 0.715 5.642 1.00 98.62 93 GLU A CA 1
ATOM 775 C C . GLU A 1 93 ? -0.939 1.567 5.357 1.00 98.62 93 GLU A C 1
ATOM 777 O O . GLU A 1 93 ? -1.724 1.804 6.271 1.00 98.62 93 GLU A O 1
ATOM 782 N N . LEU A 1 94 ? -1.196 1.935 4.093 1.00 98.56 94 LEU A N 1
ATOM 783 C CA . LEU A 1 94 ? -2.398 2.679 3.691 1.00 98.56 94 LEU A CA 1
ATOM 784 C C . LEU A 1 94 ? -3.692 1.987 4.136 1.00 98.56 94 LEU A C 1
ATOM 786 O O . LEU A 1 94 ? -4.630 2.648 4.585 1.00 98.56 94 LEU A O 1
ATOM 790 N N . MET A 1 95 ? -3.754 0.657 4.024 1.00 98.56 95 MET A N 1
ATOM 791 C CA . MET A 1 95 ? -4.905 -0.116 4.495 1.00 98.56 95 MET A CA 1
ATOM 792 C C . MET A 1 95 ? -5.032 -0.043 6.020 1.00 98.56 95 MET A C 1
ATOM 794 O O . MET A 1 95 ? -6.114 0.248 6.530 1.00 98.56 95 MET A O 1
ATOM 798 N N . ILE A 1 96 ? -3.933 -0.238 6.750 1.00 98.62 96 ILE A N 1
ATOM 799 C CA . ILE A 1 96 ? -3.922 -0.208 8.217 1.00 98.62 96 ILE A CA 1
ATOM 800 C C . ILE A 1 96 ? -4.310 1.177 8.750 1.00 98.62 96 ILE A C 1
ATOM 802 O O . ILE A 1 96 ? -5.183 1.266 9.615 1.00 98.62 96 ILE A O 1
ATOM 806 N N . ILE A 1 97 ? -3.735 2.260 8.217 1.00 98.44 97 ILE A N 1
ATOM 807 C CA . ILE A 1 97 ? -4.051 3.626 8.668 1.00 98.44 97 ILE A CA 1
ATOM 808 C C . ILE A 1 97 ? -5.493 4.018 8.330 1.00 98.44 97 ILE A C 1
ATOM 810 O O . ILE A 1 97 ? -6.078 4.832 9.036 1.00 98.44 97 ILE A O 1
ATOM 814 N N . ALA A 1 98 ? -6.090 3.421 7.293 1.00 98.25 98 ALA A N 1
ATOM 815 C CA . ALA A 1 98 ? -7.502 3.586 6.951 1.00 98.25 98 ALA A CA 1
ATOM 816 C C . ALA A 1 98 ? -8.447 2.701 7.788 1.00 98.25 98 ALA A C 1
ATOM 818 O O . ALA A 1 98 ? -9.660 2.743 7.582 1.00 98.25 98 ALA A O 1
ATOM 819 N N . GLY A 1 99 ? -7.919 1.891 8.712 1.00 98.12 99 GLY A N 1
ATOM 820 C CA . GLY A 1 99 ? -8.709 0.981 9.543 1.00 98.12 99 GLY A CA 1
ATOM 821 C C . GLY A 1 99 ? -9.207 -0.265 8.804 1.00 98.12 99 GLY A C 1
ATOM 822 O O . GLY A 1 99 ? -10.185 -0.872 9.230 1.00 98.12 99 GLY A O 1
ATOM 823 N N . ILE A 1 100 ? -8.561 -0.644 7.700 1.00 98.25 100 ILE A N 1
ATOM 824 C CA . ILE A 1 100 ? -8.907 -1.814 6.884 1.00 98.25 100 ILE A CA 1
ATOM 825 C C . ILE A 1 100 ? -8.064 -3.005 7.352 1.00 98.25 100 ILE A C 1
ATOM 827 O O . ILE A 1 100 ? -6.835 -2.935 7.408 1.00 98.25 100 ILE A O 1
ATOM 831 N N . SER A 1 101 ? -8.710 -4.124 7.683 1.00 96.81 101 SER A N 1
ATOM 832 C CA . SER A 1 101 ? -8.023 -5.374 8.023 1.00 96.81 101 SER A CA 1
ATOM 833 C C . SER A 1 101 ? -7.698 -6.225 6.789 1.00 96.81 101 SER A C 1
ATOM 835 O O . SER A 1 101 ? -8.262 -6.038 5.708 1.00 96.81 101 SER A O 1
ATOM 837 N N . ALA A 1 102 ? -6.831 -7.227 6.964 1.00 96.06 102 ALA A N 1
ATOM 838 C CA . ALA A 1 102 ? -6.558 -8.238 5.943 1.00 96.06 102 ALA A CA 1
ATOM 839 C C . ALA A 1 102 ? -7.842 -8.956 5.484 1.00 96.06 102 ALA A C 1
ATOM 841 O O . ALA A 1 102 ? -8.032 -9.198 4.291 1.00 96.06 102 ALA A O 1
ATOM 842 N N . ASN A 1 103 ? -8.754 -9.245 6.418 1.00 95.56 103 ASN A N 1
ATOM 843 C CA . ASN A 1 103 ? -10.045 -9.850 6.108 1.00 95.56 103 ASN A CA 1
ATOM 844 C C . ASN A 1 103 ? -10.945 -8.903 5.297 1.00 95.56 103 ASN A C 1
ATOM 846 O O . ASN A 1 103 ? -11.591 -9.345 4.347 1.00 95.56 103 ASN A O 1
ATOM 850 N N . ASP A 1 104 ? -10.967 -7.606 5.616 1.00 97.12 104 ASP A N 1
ATOM 851 C CA . ASP A 1 104 ? -11.777 -6.624 4.882 1.00 97.12 104 ASP A CA 1
ATOM 852 C C . ASP A 1 104 ? -11.336 -6.519 3.420 1.00 97.12 104 ASP A C 1
ATOM 854 O O . ASP A 1 104 ? -12.163 -6.653 2.511 1.00 97.12 104 ASP A O 1
ATOM 858 N N . ILE A 1 105 ? -10.029 -6.351 3.175 1.00 96.81 105 ILE A N 1
ATOM 859 C CA . ILE A 1 105 ? -9.514 -6.242 1.805 1.00 96.81 105 ILE A CA 1
ATOM 860 C C . ILE A 1 105 ? -9.660 -7.556 1.035 1.00 96.81 105 ILE A C 1
ATOM 862 O O . ILE A 1 105 ? -10.003 -7.538 -0.149 1.00 96.81 105 ILE A O 1
ATOM 866 N N . TYR A 1 106 ? -9.469 -8.702 1.694 1.00 95.69 106 TYR A N 1
ATOM 867 C CA . TYR A 1 106 ? -9.692 -10.006 1.077 1.00 95.69 106 TYR A CA 1
ATOM 868 C C . TYR A 1 106 ? -11.149 -10.168 0.631 1.00 95.69 106 TYR A C 1
ATOM 870 O O . TYR A 1 106 ? -11.411 -10.523 -0.521 1.00 95.69 106 TYR A O 1
ATOM 878 N N . ASN A 1 107 ? -12.104 -9.852 1.506 1.00 96.31 107 ASN A N 1
ATOM 879 C CA . ASN A 1 107 ? -13.527 -9.959 1.194 1.00 96.31 107 ASN A CA 1
ATOM 880 C C . ASN A 1 107 ? -13.934 -9.009 0.064 1.00 96.31 107 ASN A C 1
ATOM 882 O O . ASN A 1 107 ? -14.664 -9.413 -0.846 1.00 96.31 107 ASN A O 1
ATOM 886 N N . GLU A 1 108 ? -13.428 -7.774 0.065 1.00 97.38 108 GLU A N 1
ATOM 887 C CA . GLU A 1 108 ? -13.678 -6.821 -1.017 1.00 97.38 108 GLU A CA 1
ATOM 888 C C . GLU A 1 108 ? -13.070 -7.300 -2.345 1.00 97.38 108 GLU A C 1
ATOM 890 O O . GLU A 1 108 ? -13.738 -7.251 -3.384 1.00 97.38 108 GLU A O 1
ATOM 895 N N . TYR A 1 109 ? -11.855 -7.857 -2.320 1.00 96.12 109 TYR A N 1
ATOM 896 C CA . TYR A 1 109 ? -11.223 -8.453 -3.496 1.00 96.12 109 TYR A CA 1
ATOM 897 C C . TYR A 1 109 ? -12.055 -9.612 -4.061 1.00 96.12 109 TYR A C 1
ATOM 899 O O . TYR A 1 109 ? -12.352 -9.636 -5.258 1.00 96.12 109 TYR A O 1
ATOM 907 N N . VAL A 1 110 ? -12.486 -10.552 -3.211 1.00 96.75 110 VAL A N 1
ATOM 908 C CA . VAL A 1 110 ? -13.323 -11.697 -3.608 1.00 96.75 110 VAL A CA 1
ATOM 909 C C . VAL A 1 110 ? -14.650 -11.224 -4.199 1.00 96.75 110 VAL A C 1
ATOM 911 O O . VAL A 1 110 ? -15.038 -11.663 -5.287 1.00 96.75 110 VAL A O 1
ATOM 914 N N . ARG A 1 111 ? -15.325 -10.281 -3.531 1.00 97.94 111 ARG A N 1
ATOM 915 C CA . ARG A 1 111 ? -16.587 -9.693 -3.997 1.00 97.94 111 ARG A CA 1
ATOM 916 C C . ARG A 1 111 ? -16.421 -9.047 -5.371 1.00 97.94 111 ARG A C 1
ATOM 918 O O . ARG A 1 111 ? -17.215 -9.303 -6.281 1.00 97.94 111 ARG A O 1
ATOM 925 N N . LYS A 1 112 ? -15.382 -8.227 -5.549 1.00 97.19 112 LYS A N 1
ATOM 926 C CA . LYS A 1 112 ? -15.097 -7.553 -6.819 1.00 97.19 112 LYS A CA 1
ATOM 927 C C . LYS A 1 112 ? -14.759 -8.553 -7.921 1.00 97.19 112 LYS A C 1
ATOM 929 O O . LYS A 1 112 ? -15.272 -8.415 -9.033 1.00 97.19 112 LYS A O 1
ATOM 934 N N . ASN A 1 113 ? -13.945 -9.562 -7.616 1.00 97.12 113 ASN A N 1
ATOM 935 C CA . ASN A 1 113 ? -13.571 -10.620 -8.551 1.00 97.12 113 ASN A CA 1
ATOM 936 C C . ASN A 1 113 ? -14.807 -11.372 -9.064 1.00 97.12 113 ASN A C 1
ATOM 938 O O . ASN A 1 113 ? -14.964 -11.534 -10.275 1.00 97.12 113 ASN A O 1
ATOM 942 N N . PHE A 1 114 ? -15.719 -11.754 -8.165 1.00 97.12 114 PHE A N 1
ATOM 943 C CA . PHE A 1 114 ? -16.985 -12.388 -8.531 1.00 97.12 114 PHE A CA 1
ATOM 944 C C . PHE A 1 114 ? -17.800 -11.515 -9.494 1.00 97.12 114 PHE A C 1
ATOM 946 O O . PHE A 1 114 ? -18.146 -11.966 -10.584 1.00 97.12 114 PHE A O 1
ATOM 953 N N . ILE A 1 115 ? -18.029 -10.242 -9.146 1.00 97.12 115 ILE A N 1
ATOM 954 C CA . ILE A 1 115 ? -18.793 -9.303 -9.984 1.00 97.12 115 ILE A CA 1
ATOM 955 C C . ILE A 1 115 ? -18.181 -9.173 -11.385 1.00 97.12 115 ILE A C 1
ATOM 957 O O . ILE A 1 115 ? -18.907 -9.182 -12.377 1.00 97.12 115 ILE A O 1
ATOM 961 N N . VAL A 1 116 ? -16.855 -9.041 -11.485 1.00 94.56 116 VAL A N 1
ATOM 962 C CA . VAL A 1 116 ? -16.165 -8.909 -12.779 1.00 94.56 116 VAL A CA 1
ATOM 963 C C . VAL A 1 116 ? -16.330 -10.175 -13.617 1.00 94.56 116 VAL A C 1
ATOM 965 O O . VAL A 1 116 ? -16.639 -10.083 -14.803 1.00 94.56 116 VAL A O 1
ATOM 968 N N . ARG A 1 117 ? -16.193 -11.357 -13.012 1.00 96.88 117 ARG A N 1
ATOM 969 C CA . ARG A 1 117 ? -16.366 -12.632 -13.721 1.00 96.88 117 ARG A CA 1
ATOM 970 C C . ARG A 1 117 ? -17.796 -12.831 -14.213 1.00 96.88 117 ARG A C 1
ATOM 972 O O . ARG A 1 117 ? -17.981 -13.309 -15.328 1.00 96.88 117 ARG A O 1
ATOM 979 N N . GLU A 1 118 ? -18.791 -12.441 -13.424 1.00 97.31 118 GLU A N 1
ATOM 980 C CA . GLU A 1 118 ? -20.192 -12.505 -13.845 1.00 97.31 118 GLU A CA 1
ATOM 981 C C . GLU A 1 118 ? -20.494 -11.527 -14.984 1.00 97.31 118 GLU A C 1
ATOM 983 O O . GLU A 1 118 ? -21.207 -11.886 -15.916 1.00 97.31 118 GLU A O 1
ATOM 988 N N . ARG A 1 119 ? -19.901 -10.325 -14.982 1.00 95.06 119 ARG A N 1
ATOM 989 C CA . ARG A 1 119 ? -20.014 -9.388 -16.115 1.00 95.06 119 ARG A CA 1
ATOM 990 C C . ARG A 1 119 ? -19.465 -9.999 -17.405 1.00 95.06 119 ARG A C 1
ATOM 992 O O . ARG A 1 119 ? -20.178 -10.024 -18.399 1.00 95.06 119 ARG A O 1
ATOM 999 N N . VAL A 1 120 ? -18.253 -10.557 -17.361 1.00 95.19 120 VAL A N 1
ATOM 1000 C CA . VAL A 1 120 ? -17.619 -11.193 -18.533 1.00 95.19 120 VAL A CA 1
ATOM 1001 C C . VAL A 1 120 ? -18.451 -12.366 -19.064 1.00 95.19 120 VAL A C 1
ATOM 1003 O O . VAL A 1 120 ? -18.598 -12.521 -20.271 1.00 95.19 120 VAL A O 1
ATOM 1006 N N . LYS A 1 121 ? -19.038 -13.190 -18.187 1.00 94.56 121 LYS A N 1
ATOM 1007 C CA . LYS A 1 121 ? -19.907 -14.303 -18.613 1.00 94.56 121 LYS A CA 1
ATOM 1008 C C . LYS A 1 121 ? -21.220 -13.837 -19.242 1.00 94.56 121 LYS A C 1
ATOM 1010 O O . LYS A 1 121 ? -21.717 -14.497 -20.147 1.00 94.56 121 LYS A O 1
ATOM 1015 N N . ASN A 1 122 ? -21.780 -12.733 -18.753 1.00 93.00 122 ASN A N 1
ATOM 1016 C CA . ASN A 1 122 ? -23.086 -12.225 -19.172 1.00 93.00 122 ASN A CA 1
ATOM 1017 C C . ASN A 1 122 ? -23.006 -11.238 -20.350 1.00 93.00 122 ASN A C 1
ATOM 1019 O O . ASN A 1 122 ? -23.967 -10.515 -20.60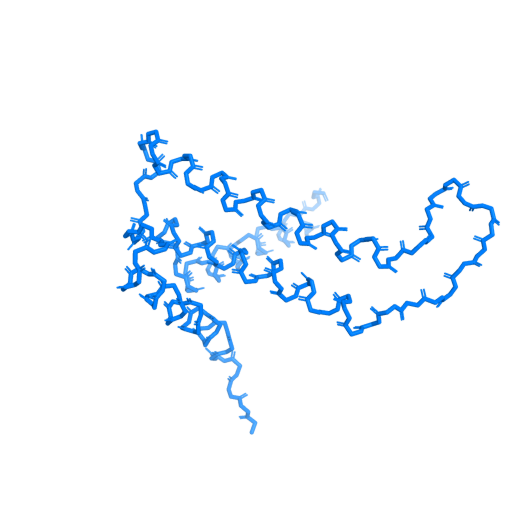3 1.00 93.00 122 ASN A O 1
ATOM 1023 N N . GLY A 1 123 ? -21.886 -11.219 -21.079 1.00 82.75 123 GLY A N 1
ATOM 1024 C CA . GLY A 1 123 ? -21.746 -10.440 -22.309 1.00 82.75 123 GLY A CA 1
ATOM 1025 C C . GLY A 1 123 ? -21.571 -8.940 -22.090 1.00 82.75 123 GLY A C 1
ATOM 1026 O O . GLY A 1 123 ? -22.018 -8.154 -22.925 1.00 82.75 123 GLY A O 1
ATOM 1027 N N . TYR A 1 124 ? -20.942 -8.551 -20.978 1.00 56.75 124 TYR A N 1
ATOM 1028 C CA . TYR A 1 124 ? -20.220 -7.279 -20.946 1.00 56.75 124 TYR A CA 1
ATOM 1029 C C . TYR A 1 124 ? -19.051 -7.306 -21.936 1.00 56.75 124 TYR A C 1
ATOM 1031 O O . TYR A 1 124 ? -18.427 -8.386 -22.064 1.00 56.75 124 TYR A O 1
#

Radius of gyration: 18.46 Å; chains: 1; bounding box: 44×44×50 Å

Foldseek 3Di:
DPDPVCPLVVLLVVLVVVQVVCVVVVNHDDALDDCVDPVNVVRLVVLVVVLVVLVVQLVVQVPDDPPDPDDDPDGPPVSNVVSVVVSVSSVSVSCGSNVHHSVNVVVVVVVVVVVVVVCVVVPD